Protein AF-A0A8S9FWB2-F1 (afdb_monomer_lite)

Organism: Brassica cretica (NCBI:txid69181)

pLDDT: mean 74.45, std 12.3, range [36.81, 91.06]

InterPro domains:
  IPR006527 F-box associated beta-propeller, type 1 [PF07734] (2-100)
  IPR017451 F-box associated beta-propeller domain [TIGR01640] (2-98)

Secondary structure (DSSP, 8-state):
-----EETTTTEESS--SSPPPTT-EEEEEEPGGG-EEEEEEETTEEEEEEEEEE-SS-EEEEEEEEEE---TTS--------EEEEEEETTTTEEEEEE-

Radius of gyration: 14.58 Å; chains: 1; bounding box: 44×21×32 Å

Sequence (101 aa):
DVLLCFDFTTERFWRPLPFHYDAVEHVVLSCVREEKLAVLYQIENTMEIWITTKIEYDDVSWSKFLEVEMTPLNGFDYDFDTETESFFIDEGKKFAVVWCN

Foldseek 3Di:
DDDQDQDPPVRDGPADDPDDDDPQKAWDWDAAPPRKIWIWIDDFQKIWIKIWPDDDPHDTDIDTLDIDRNPDPVPDPDRPPQRFHDKDDDPVVSDIDTDGD

Structure (mmCIF, N/CA/C/O backbone):
data_AF-A0A8S9FWB2-F1
#
_entry.id   AF-A0A8S9FWB2-F1
#
loop_
_atom_site.group_PDB
_atom_site.id
_atom_site.type_symbol
_atom_site.label_atom_id
_atom_site.label_alt_id
_atom_site.label_comp_id
_atom_site.label_asym_id
_atom_site.label_entity_id
_atom_site.label_seq_id
_atom_site.pdbx_PDB_ins_code
_atom_site.Cartn_x
_atom_site.Cartn_y
_atom_site.Cartn_z
_atom_site.occupancy
_atom_site.B_iso_or_equiv
_atom_site.auth_seq_id
_atom_site.auth_comp_id
_atom_site.auth_asym_id
_atom_site.auth_atom_id
_atom_site.pdbx_PDB_model_num
ATOM 1 N N . ASP A 1 1 ? -18.775 -10.039 9.162 1.00 36.81 1 ASP A N 1
ATOM 2 C CA . ASP A 1 1 ? -18.702 -10.586 7.791 1.00 36.81 1 ASP A CA 1
ATOM 3 C C . ASP A 1 1 ? -19.060 -9.530 6.762 1.00 36.81 1 ASP A C 1
ATOM 5 O O . ASP A 1 1 ? -20.231 -9.304 6.476 1.00 36.81 1 ASP A O 1
ATOM 9 N N . VAL A 1 2 ? -18.046 -8.856 6.224 1.00 41.84 2 VAL A N 1
ATOM 10 C CA . VAL A 1 2 ? -18.201 -7.969 5.069 1.00 41.84 2 VAL A CA 1
ATOM 11 C C . VAL A 1 2 ? -17.803 -8.765 3.829 1.00 41.84 2 VAL A C 1
ATOM 13 O O . VAL A 1 2 ? -16.625 -9.003 3.580 1.00 41.84 2 VAL A O 1
ATOM 16 N N . LEU A 1 3 ? -18.796 -9.227 3.072 1.00 49.62 3 LEU A N 1
ATOM 17 C CA . LEU A 1 3 ? -18.579 -9.893 1.789 1.00 49.62 3 LEU A CA 1
ATOM 18 C C . LEU A 1 3 ? -18.370 -8.825 0.709 1.00 49.62 3 LEU A C 1
ATOM 20 O O . LEU A 1 3 ? -19.295 -8.087 0.359 1.00 49.62 3 LEU A O 1
ATOM 24 N N . LEU A 1 4 ? -17.152 -8.746 0.172 1.00 56.47 4 LEU A N 1
ATOM 25 C CA . LEU A 1 4 ? -16.891 -8.031 -1.073 1.00 56.47 4 LEU A CA 1
ATOM 26 C C . LEU A 1 4 ? -17.640 -8.781 -2.187 1.00 56.47 4 LEU A C 1
ATOM 28 O O . LEU A 1 4 ? -17.329 -9.933 -2.482 1.00 56.47 4 LEU A O 1
ATOM 32 N N . CYS A 1 5 ? -18.689 -8.176 -2.747 1.00 59.16 5 CYS A N 1
ATOM 33 C CA . CYS A 1 5 ? -19.505 -8.822 -3.773 1.00 59.16 5 CYS A CA 1
ATOM 34 C C . CYS A 1 5 ? -18.735 -8.810 -5.102 1.00 59.16 5 CYS A C 1
ATOM 36 O O . CYS A 1 5 ? -18.618 -7.765 -5.745 1.00 59.16 5 CYS A O 1
ATOM 38 N N . PHE A 1 6 ? -18.174 -9.959 -5.472 1.00 60.44 6 PHE A N 1
ATOM 39 C CA . PHE A 1 6 ? -17.616 -10.204 -6.797 1.00 60.44 6 PHE A CA 1
ATOM 40 C C . PHE A 1 6 ? -18.728 -10.748 -7.696 1.00 60.44 6 PHE A C 1
ATOM 42 O O . PHE A 1 6 ? -19.319 -11.790 -7.403 1.00 60.44 6 PHE A O 1
ATOM 49 N N . ASP A 1 7 ? -19.045 -10.026 -8.765 1.00 61.50 7 ASP A N 1
ATOM 50 C CA . ASP A 1 7 ? -19.952 -10.508 -9.795 1.00 61.50 7 ASP A CA 1
ATOM 51 C C . ASP A 1 7 ? -19.178 -11.441 -10.731 1.00 61.50 7 ASP A C 1
ATOM 53 O O . ASP A 1 7 ? -18.511 -11.002 -11.664 1.00 61.50 7 ASP A O 1
ATOM 57 N N . PHE A 1 8 ? -19.294 -12.747 -10.487 1.00 59.56 8 PHE A N 1
ATOM 58 C CA . PHE A 1 8 ? -18.693 -13.795 -11.322 1.00 59.56 8 PHE A CA 1
ATOM 59 C C . PHE A 1 8 ? -19.208 -13.800 -12.769 1.00 59.56 8 PHE A C 1
ATOM 61 O O . PHE A 1 8 ? -18.597 -14.426 -13.627 1.00 59.56 8 PHE A O 1
ATOM 68 N N . THR A 1 9 ? -20.328 -13.132 -13.051 1.00 66.62 9 THR A N 1
ATOM 69 C CA . THR A 1 9 ? -20.913 -13.052 -14.396 1.00 66.62 9 THR A CA 1
ATOM 70 C C . THR A 1 9 ? -20.233 -11.988 -15.247 1.00 66.62 9 THR A C 1
ATOM 72 O O . THR A 1 9 ? -20.134 -12.144 -16.462 1.00 66.62 9 THR A O 1
ATOM 75 N N . THR A 1 10 ? -19.797 -10.896 -14.619 1.00 64.06 10 THR A N 1
ATOM 76 C CA . THR A 1 10 ? -19.099 -9.793 -15.293 1.00 64.06 10 THR A CA 1
ATOM 77 C C . THR A 1 10 ? -17.615 -9.729 -14.948 1.00 64.06 10 THR A C 1
ATOM 79 O O . THR A 1 10 ? -16.927 -8.853 -15.466 1.00 64.06 10 THR A O 1
ATOM 82 N N . GLU A 1 11 ? -17.141 -10.643 -14.095 1.00 60.38 11 GLU A N 1
ATOM 83 C CA . GLU A 1 11 ? -15.792 -10.680 -13.516 1.00 60.38 11 GLU A CA 1
ATOM 84 C C . GLU A 1 11 ? -15.395 -9.337 -12.885 1.00 60.38 11 GLU A C 1
ATOM 86 O O . GLU A 1 11 ? -14.243 -8.911 -12.921 1.00 60.38 11 GLU A O 1
ATOM 91 N N . ARG A 1 12 ? -16.377 -8.633 -12.309 1.00 55.47 12 ARG A N 1
ATOM 92 C CA . ARG A 1 12 ? -16.197 -7.299 -11.731 1.00 55.47 12 ARG A CA 1
ATOM 93 C C . ARG A 1 12 ? -16.545 -7.302 -10.261 1.00 55.47 12 ARG A C 1
ATOM 95 O O . ARG A 1 12 ? -17.522 -7.905 -9.820 1.00 55.47 12 ARG A O 1
ATOM 102 N N . PHE A 1 13 ? -15.790 -6.534 -9.491 1.00 61.75 13 PHE A N 1
ATOM 103 C CA . PHE A 1 13 ? -16.238 -6.153 -8.163 1.00 61.75 13 PHE A CA 1
ATOM 104 C C . PHE A 1 13 ? -17.433 -5.206 -8.300 1.00 61.75 13 PHE A C 1
ATOM 106 O O . PHE A 1 13 ? -17.368 -4.202 -9.006 1.00 61.75 13 PHE A O 1
ATOM 113 N N . TRP A 1 14 ? -18.531 -5.515 -7.606 1.00 57.22 14 TRP A N 1
ATOM 114 C CA . TRP A 1 14 ? -19.729 -4.665 -7.574 1.00 57.22 14 TRP A CA 1
ATOM 115 C C . TRP A 1 14 ? -19.449 -3.286 -6.953 1.00 57.22 14 TRP A C 1
ATOM 117 O O . TRP A 1 14 ? -20.218 -2.342 -7.113 1.00 57.22 14 TRP A O 1
ATOM 127 N N . ARG A 1 15 ? -18.337 -3.165 -6.221 1.00 68.06 15 ARG A N 1
ATOM 128 C CA . ARG A 1 15 ? -17.911 -1.947 -5.535 1.00 68.06 15 ARG A CA 1
ATOM 129 C C . ARG A 1 15 ? -16.686 -1.364 -6.236 1.00 68.06 15 ARG A C 1
ATOM 131 O O . ARG A 1 15 ? -15.806 -2.137 -6.614 1.00 68.06 15 ARG A O 1
ATOM 138 N N . PRO A 1 16 ? -16.609 -0.032 -6.389 1.00 67.44 16 PRO A N 1
ATOM 139 C CA . PRO A 1 16 ? -15.524 0.598 -7.121 1.00 67.44 16 PRO A CA 1
ATOM 140 C C . PRO A 1 16 ? -14.186 0.328 -6.424 1.00 67.44 16 PRO A C 1
ATOM 142 O O . PRO A 1 16 ? -14.002 0.626 -5.239 1.00 67.44 16 PRO A O 1
ATOM 145 N N . LEU A 1 17 ? -13.258 -0.260 -7.177 1.00 72.19 17 LEU A N 1
ATOM 146 C CA . LEU A 1 17 ? -11.838 -0.239 -6.851 1.00 72.19 17 LEU A CA 1
ATOM 147 C C . LEU A 1 17 ? -11.342 1.220 -6.870 1.00 72.19 17 LEU A C 1
ATOM 149 O O . LEU A 1 17 ? -11.971 2.070 -7.508 1.00 72.19 17 LEU A O 1
ATOM 153 N N . PRO A 1 18 ? -10.231 1.539 -6.186 1.00 73.25 18 PRO A N 1
ATOM 154 C CA . PRO A 1 18 ? -9.703 2.903 -6.170 1.00 73.25 18 PRO A CA 1
ATOM 155 C C . PRO A 1 18 ? -9.177 3.391 -7.530 1.00 73.25 18 PRO A C 1
ATOM 157 O O . PRO A 1 18 ? -8.850 4.568 -7.661 1.00 73.25 18 PRO A O 1
ATOM 160 N N . PHE A 1 19 ? -9.107 2.516 -8.533 1.00 69.69 19 PHE A N 1
ATOM 161 C CA . PHE A 1 19 ? -8.527 2.767 -9.849 1.00 69.69 19 PHE A CA 1
ATOM 162 C C . PHE A 1 19 ? -9.410 2.195 -10.969 1.00 69.69 19 PHE A C 1
ATOM 164 O O . PHE A 1 19 ? -10.267 1.335 -10.740 1.00 69.69 19 PHE A O 1
ATOM 171 N N . HIS A 1 20 ? -9.218 2.716 -12.184 1.00 66.25 20 HIS A N 1
ATOM 172 C CA . HIS A 1 20 ? -9.781 2.135 -13.401 1.00 66.25 20 HIS A CA 1
ATOM 173 C C . HIS A 1 20 ? -8.887 0.971 -13.829 1.00 66.25 20 HIS A C 1
ATOM 175 O O . HIS A 1 20 ? -7.677 1.110 -13.742 1.00 66.25 20 HIS A O 1
ATOM 181 N N . TYR A 1 21 ? -9.478 -0.155 -14.228 1.00 60.06 21 TYR A N 1
ATOM 182 C CA . TYR A 1 21 ? -8.712 -1.336 -14.618 1.00 60.06 21 TYR A CA 1
ATOM 183 C C . TYR A 1 21 ? -8.356 -1.278 -16.110 1.00 60.06 21 TYR A C 1
ATOM 185 O O . TYR A 1 21 ? -9.270 -1.245 -16.939 1.00 60.06 21 TYR A O 1
ATOM 193 N N . ASP A 1 22 ? -7.067 -1.302 -16.437 1.00 59.28 22 ASP A N 1
ATOM 194 C CA . ASP A 1 22 ? -6.519 -1.573 -17.769 1.00 59.28 22 ASP A CA 1
ATOM 195 C C . ASP A 1 22 ? -5.959 -3.007 -17.864 1.00 59.28 22 ASP A C 1
ATOM 197 O O . ASP A 1 22 ? -5.517 -3.621 -16.897 1.00 59.28 22 ASP A O 1
ATOM 201 N N . ALA A 1 23 ? -5.978 -3.579 -19.071 1.00 54.69 23 ALA A N 1
ATOM 202 C CA . ALA A 1 23 ? -5.700 -5.003 -19.312 1.00 54.69 23 ALA A CA 1
ATOM 203 C C . ALA A 1 23 ? -4.237 -5.454 -19.074 1.00 54.69 23 ALA A C 1
ATOM 205 O O . ALA A 1 23 ? -3.921 -6.613 -19.330 1.00 54.69 23 ALA A O 1
ATOM 206 N N . VAL A 1 24 ? -3.352 -4.556 -18.631 1.00 56.50 24 VAL A N 1
ATOM 207 C CA . VAL A 1 24 ? -1.901 -4.783 -18.453 1.00 56.50 24 VAL A CA 1
ATOM 208 C C . VAL A 1 24 ? -1.486 -4.581 -16.986 1.00 56.50 24 VAL A C 1
ATOM 210 O O . VAL A 1 24 ? -0.344 -4.260 -16.680 1.00 56.50 24 VAL A O 1
ATOM 213 N N . GLU A 1 25 ? -2.435 -4.713 -16.063 1.00 66.69 25 GLU A N 1
ATOM 214 C CA . GLU A 1 25 ? -2.244 -4.372 -14.655 1.00 66.69 25 GLU A CA 1
ATOM 215 C C . GLU A 1 25 ? -2.237 -5.608 -13.760 1.00 66.69 25 GLU A C 1
ATOM 217 O O . GLU A 1 25 ? -3.086 -6.499 -13.885 1.00 66.69 25 GLU A O 1
ATOM 222 N N . HIS A 1 26 ? -1.330 -5.607 -12.781 1.00 70.88 26 HIS A N 1
ATOM 223 C CA . HIS A 1 26 ? -1.323 -6.599 -11.712 1.00 70.88 26 HIS A CA 1
ATOM 224 C C . HIS A 1 26 ? -2.047 -6.042 -10.489 1.00 70.88 26 HIS A C 1
ATOM 226 O O . HIS A 1 26 ? -1.682 -5.000 -9.935 1.00 70.88 26 HIS A O 1
ATOM 232 N N . VAL A 1 27 ? -3.084 -6.762 -10.058 1.00 71.81 27 VAL A N 1
ATOM 233 C CA . VAL A 1 27 ? -3.901 -6.402 -8.899 1.00 71.81 27 VAL A CA 1
ATOM 234 C C . VAL A 1 27 ? -3.889 -7.547 -7.902 1.00 71.81 27 VAL A C 1
ATOM 236 O O . VAL A 1 27 ? -4.370 -8.640 -8.195 1.00 71.81 27 VAL A O 1
ATOM 239 N N . VAL A 1 28 ? -3.405 -7.277 -6.691 1.00 77.94 28 VAL A N 1
ATOM 240 C CA . VAL A 1 28 ? -3.478 -8.222 -5.573 1.00 77.94 28 VAL A CA 1
ATOM 241 C C . VAL A 1 28 ? -4.383 -7.646 -4.498 1.00 77.94 28 VAL A C 1
ATOM 243 O O . VAL A 1 28 ? -4.218 -6.503 -4.078 1.00 77.94 28 VAL A O 1
ATOM 246 N N . LEU A 1 29 ? -5.328 -8.449 -4.013 1.00 79.44 29 LEU A N 1
ATOM 247 C CA . LEU A 1 29 ? -6.215 -8.093 -2.908 1.00 79.44 29 LEU A CA 1
ATOM 248 C C . LEU A 1 29 ? -5.792 -8.849 -1.643 1.00 79.44 29 LEU A C 1
ATOM 250 O O . LEU A 1 29 ? -5.600 -10.063 -1.673 1.00 79.44 29 LEU A O 1
ATOM 254 N N . SER A 1 30 ? -5.689 -8.140 -0.521 1.00 78.88 30 SER A N 1
ATOM 255 C CA . SER A 1 30 ? -5.355 -8.714 0.785 1.00 78.88 30 SER A CA 1
ATOM 256 C C . SER A 1 30 ? -6.268 -8.159 1.878 1.00 78.88 30 SER A C 1
ATOM 258 O O . SER A 1 30 ? -6.708 -7.009 1.823 1.00 78.88 30 SER A O 1
ATOM 260 N N . CYS A 1 31 ? -6.558 -8.971 2.894 1.00 74.38 31 CYS A N 1
ATOM 261 C CA . CYS A 1 31 ? -7.297 -8.530 4.076 1.00 74.38 31 CYS A CA 1
ATOM 262 C C . CYS A 1 31 ? -6.322 -8.002 5.131 1.00 74.38 31 CYS A C 1
ATOM 264 O O . CYS A 1 31 ? -5.366 -8.682 5.510 1.00 74.38 31 CYS A O 1
ATOM 266 N N . VAL A 1 32 ? -6.594 -6.809 5.650 1.00 68.56 32 VAL A N 1
ATOM 267 C CA . VAL A 1 32 ? -5.832 -6.199 6.743 1.00 68.56 32 VAL A CA 1
ATOM 268 C C . VAL A 1 32 ? -6.570 -6.452 8.062 1.00 68.56 32 VAL A C 1
ATOM 270 O O . VAL A 1 32 ? -7.731 -6.870 8.098 1.00 68.56 32 VAL A O 1
ATOM 273 N N . ARG A 1 33 ? -5.882 -6.246 9.188 1.00 68.81 33 ARG A N 1
ATOM 274 C CA . ARG A 1 33 ? -6.514 -6.249 10.516 1.00 68.81 33 ARG A CA 1
ATOM 275 C C . ARG A 1 33 ? -7.683 -5.243 10.542 1.00 68.81 33 ARG A C 1
ATOM 277 O O . ARG A 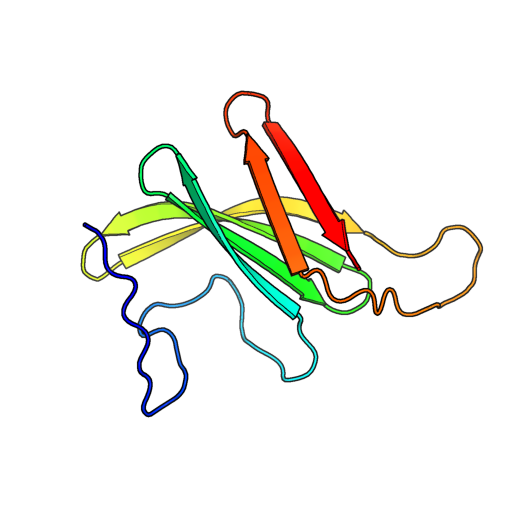1 33 ? -7.688 -4.286 9.779 1.00 68.81 33 ARG A O 1
ATOM 284 N N . GLU A 1 34 ? -8.656 -5.463 11.430 1.00 68.88 34 GLU A N 1
ATOM 285 C CA . GLU A 1 34 ? -9.849 -4.599 11.595 1.00 68.88 34 GLU A CA 1
ATOM 286 C C . GLU A 1 34 ? -10.859 -4.637 10.429 1.00 68.88 34 GLU A C 1
ATOM 288 O O . GLU A 1 34 ? -11.564 -3.662 10.198 1.00 68.88 34 GLU A O 1
ATOM 293 N N . GLU A 1 35 ? -10.949 -5.758 9.702 1.00 73.44 35 GLU A N 1
ATOM 294 C CA . GLU A 1 35 ? -11.892 -5.945 8.577 1.00 73.44 35 GLU A CA 1
ATOM 295 C C . GLU A 1 35 ? -11.687 -4.964 7.403 1.00 73.44 35 GLU A C 1
ATOM 297 O O . GLU A 1 35 ? -12.543 -4.853 6.527 1.00 73.44 35 GLU A O 1
ATOM 302 N N . LYS A 1 36 ? -10.539 -4.278 7.348 1.00 82.44 36 LYS A N 1
ATOM 303 C CA . LYS A 1 36 ? -10.146 -3.445 6.208 1.00 82.44 36 LYS A CA 1
ATOM 304 C C . LYS A 1 36 ? -9.610 -4.299 5.065 1.00 82.44 36 LYS A C 1
ATOM 306 O O . LYS A 1 36 ? -9.027 -5.365 5.268 1.00 82.44 36 LYS A O 1
ATOM 311 N N . LEU A 1 37 ? -9.746 -3.781 3.855 1.00 85.62 37 LEU A N 1
ATOM 312 C CA . LEU A 1 37 ? -9.176 -4.367 2.651 1.00 85.62 37 LEU A CA 1
ATOM 313 C C . LEU A 1 37 ? -7.998 -3.527 2.192 1.00 85.62 37 LEU A C 1
ATOM 315 O O . LEU A 1 37 ? -8.018 -2.300 2.304 1.00 85.62 37 LEU A O 1
ATOM 319 N N . ALA A 1 38 ? -6.996 -4.197 1.645 1.00 87.88 38 ALA A N 1
ATOM 320 C CA . ALA A 1 38 ? -5.913 -3.558 0.937 1.00 87.88 38 ALA A CA 1
ATOM 321 C C . ALA A 1 38 ? -5.807 -4.105 -0.476 1.00 87.88 38 ALA A C 1
ATOM 323 O O . ALA A 1 38 ? -5.997 -5.297 -0.713 1.00 87.88 38 ALA A O 1
ATOM 324 N N . VAL A 1 39 ? -5.468 -3.220 -1.399 1.00 87.50 39 VAL A N 1
ATOM 325 C CA . VAL A 1 39 ? -5.222 -3.544 -2.795 1.00 87.50 39 VAL A CA 1
ATOM 326 C C . VAL A 1 39 ? -3.834 -3.055 -3.148 1.00 87.50 39 VAL A C 1
ATOM 328 O O . VAL A 1 39 ? -3.518 -1.887 -2.935 1.00 87.50 39 VAL A O 1
ATOM 331 N N . LEU A 1 40 ? -3.022 -3.952 -3.681 1.00 87.56 40 LEU A N 1
ATOM 332 C CA . LEU A 1 40 ? -1.799 -3.610 -4.377 1.00 87.56 40 LEU A CA 1
ATOM 333 C C . LEU A 1 40 ? -2.128 -3.503 -5.858 1.00 87.56 40 LEU A C 1
ATOM 335 O O . LEU A 1 40 ? -2.756 -4.398 -6.423 1.00 87.56 40 LEU A O 1
ATOM 339 N N . TYR A 1 41 ? -1.721 -2.392 -6.445 1.00 85.00 41 TYR A N 1
ATOM 340 C CA . TYR A 1 41 ? -1.937 -2.051 -7.835 1.00 85.00 41 TYR A CA 1
ATOM 341 C C . TYR A 1 41 ? -0.590 -1.711 -8.456 1.00 85.00 41 TYR A C 1
ATOM 343 O O . TYR A 1 41 ? 0.112 -0.833 -7.954 1.00 85.00 41 TYR A O 1
ATOM 351 N N . GLN A 1 42 ? -0.212 -2.426 -9.508 1.00 80.50 42 GLN A N 1
ATOM 352 C CA . GLN A 1 42 ? 1.038 -2.200 -10.217 1.00 80.50 42 GLN A CA 1
ATOM 353 C C . GLN A 1 42 ? 0.746 -1.907 -11.686 1.00 80.50 42 GLN A C 1
ATOM 355 O O . GLN A 1 42 ? 0.087 -2.698 -12.364 1.00 80.50 42 GLN A O 1
ATOM 360 N N . ILE A 1 43 ? 1.269 -0.774 -12.154 1.00 78.06 43 ILE A N 1
ATOM 361 C CA . ILE A 1 43 ? 1.203 -0.329 -13.544 1.00 78.06 43 ILE A CA 1
ATOM 362 C C . ILE A 1 43 ? 2.583 0.175 -13.970 1.00 78.06 43 ILE A C 1
ATOM 364 O O . ILE A 1 43 ? 3.154 1.059 -13.327 1.00 78.06 43 ILE A O 1
ATOM 368 N N . GLU A 1 44 ? 3.128 -0.406 -15.041 1.00 77.75 44 GLU A N 1
ATOM 369 C CA . GLU A 1 44 ? 4.489 -0.132 -15.524 1.00 77.75 44 GLU A CA 1
ATOM 370 C C . GLU A 1 44 ? 5.514 -0.170 -14.365 1.00 77.75 44 GLU A C 1
ATOM 372 O O . GLU A 1 44 ? 5.642 -1.167 -13.650 1.00 77.75 44 GLU A O 1
ATOM 377 N N . ASN A 1 45 ? 6.198 0.951 -14.130 1.00 78.94 45 ASN A N 1
ATOM 378 C CA . ASN A 1 45 ? 7.206 1.126 -13.093 1.00 78.94 45 ASN A CA 1
ATOM 379 C C . ASN A 1 45 ? 6.643 1.766 -11.815 1.00 78.94 45 ASN A C 1
ATOM 381 O O . ASN A 1 45 ? 7.407 2.290 -11.010 1.00 78.94 45 ASN A O 1
ATOM 385 N N . THR A 1 46 ? 5.325 1.772 -11.609 1.00 84.12 46 THR A N 1
ATOM 386 C CA . THR A 1 46 ? 4.698 2.338 -10.409 1.00 84.12 46 THR A CA 1
ATOM 387 C C . THR A 1 46 ? 3.942 1.263 -9.649 1.00 84.12 46 THR A C 1
ATOM 389 O O . THR A 1 46 ? 3.103 0.553 -10.200 1.00 84.12 46 THR A O 1
ATOM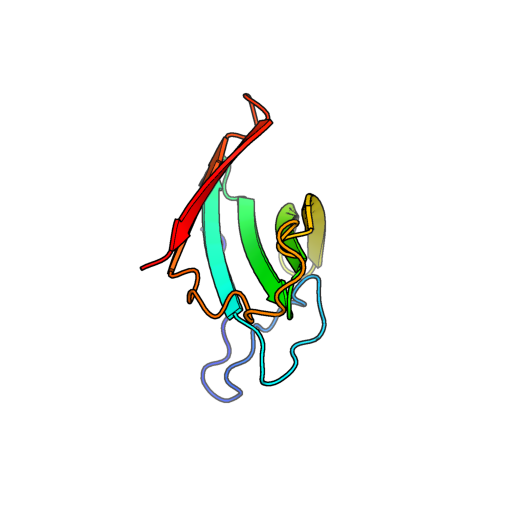 392 N N . MET A 1 47 ? 4.217 1.173 -8.351 1.00 87.00 47 MET A N 1
ATOM 393 C CA . MET A 1 47 ? 3.479 0.321 -7.431 1.00 87.00 47 MET A CA 1
ATOM 394 C C . MET A 1 47 ? 2.749 1.173 -6.399 1.00 87.00 47 MET A C 1
ATOM 396 O O . MET A 1 47 ? 3.350 1.960 -5.667 1.00 87.00 47 MET A O 1
ATOM 400 N N . GLU A 1 48 ? 1.447 0.954 -6.285 1.00 90.00 48 GLU A N 1
ATOM 401 C CA . GLU A 1 48 ? 0.580 1.597 -5.315 1.00 90.00 48 GLU A CA 1
ATOM 402 C C . GLU A 1 48 ? -0.029 0.571 -4.365 1.00 90.00 48 GLU A C 1
ATOM 404 O O . GLU A 1 48 ? -0.387 -0.544 -4.742 1.00 90.00 48 GLU A O 1
ATOM 409 N N . ILE A 1 49 ? -0.198 0.972 -3.111 1.00 89.12 49 ILE A N 1
ATOM 410 C CA . ILE A 1 49 ? -0.971 0.221 -2.131 1.00 89.12 49 ILE A CA 1
ATOM 411 C C . ILE A 1 49 ? -2.088 1.123 -1.631 1.00 89.12 49 ILE A C 1
ATOM 413 O O . ILE A 1 49 ? -1.842 2.202 -1.086 1.00 89.12 49 ILE A O 1
ATOM 417 N N . TRP A 1 50 ? -3.317 0.651 -1.767 1.00 90.38 50 TRP A N 1
ATOM 418 C CA . TRP A 1 50 ? -4.529 1.302 -1.298 1.00 90.38 50 TRP A CA 1
ATOM 419 C C . TRP A 1 50 ? -5.119 0.520 -0.137 1.00 90.38 50 TRP A C 1
ATOM 421 O O . TRP A 1 50 ? -5.126 -0.705 -0.151 1.00 90.38 50 TRP A O 1
ATOM 431 N N . ILE A 1 51 ? -5.645 1.224 0.859 1.00 89.19 51 ILE A N 1
ATOM 432 C CA . ILE A 1 51 ? -6.352 0.627 1.992 1.00 89.19 51 ILE A CA 1
ATOM 433 C C . ILE A 1 51 ? -7.723 1.272 2.151 1.00 89.19 51 ILE A C 1
ATOM 435 O O . ILE A 1 51 ? -7.886 2.474 1.929 1.00 89.19 51 ILE A O 1
ATOM 439 N N . THR A 1 52 ? -8.721 0.489 2.540 1.00 88.38 52 THR A N 1
ATOM 440 C CA . THR A 1 52 ? -10.047 1.019 2.850 1.00 88.38 52 THR A CA 1
ATOM 441 C C . THR A 1 52 ? -10.015 1.829 4.139 1.00 88.38 52 THR A C 1
ATOM 443 O O . THR A 1 52 ? -9.585 1.333 5.179 1.00 88.38 52 THR A O 1
ATOM 446 N N . THR A 1 53 ? -10.543 3.047 4.099 1.00 85.38 53 THR A N 1
ATOM 447 C CA . THR A 1 53 ? -10.777 3.876 5.293 1.00 85.38 53 THR A CA 1
ATOM 448 C C . THR A 1 53 ? -12.169 3.669 5.868 1.00 85.38 53 THR A C 1
ATOM 450 O O . THR A 1 53 ? -12.382 3.862 7.063 1.00 85.38 53 THR A O 1
ATOM 453 N N . LYS A 1 54 ? -13.117 3.275 5.016 1.00 81.88 54 LYS A N 1
ATOM 454 C CA . LYS A 1 54 ? -14.523 3.094 5.359 1.00 81.88 54 LYS A CA 1
ATOM 455 C C . LYS A 1 54 ? -15.110 1.982 4.503 1.00 81.88 54 LYS A C 1
ATOM 457 O O . LYS A 1 54 ? -14.914 1.980 3.288 1.00 81.88 54 LYS A O 1
ATOM 462 N N . ILE A 1 55 ? -15.852 1.078 5.136 1.00 77.81 55 ILE A N 1
ATOM 463 C CA . ILE A 1 55 ? -16.631 0.052 4.448 1.00 77.81 55 ILE A CA 1
ATOM 464 C C . ILE A 1 55 ? -18.056 0.061 5.009 1.00 77.81 55 ILE A C 1
ATOM 466 O O . ILE A 1 55 ? -18.282 -0.260 6.171 1.00 77.81 55 ILE A O 1
ATOM 470 N N . GLU A 1 56 ? -19.014 0.447 4.176 1.00 77.50 56 GLU A N 1
ATOM 471 C CA . GLU A 1 56 ? -20.455 0.421 4.436 1.00 77.50 56 GLU A CA 1
ATOM 472 C C . GLU A 1 56 ? -21.170 -0.429 3.380 1.00 77.50 56 GLU A C 1
ATOM 474 O O . GLU A 1 56 ? -20.578 -0.836 2.384 1.00 77.50 56 GLU A O 1
ATOM 479 N N . TYR A 1 57 ? -22.461 -0.713 3.571 1.00 69.94 57 TYR A N 1
ATOM 480 C CA . TYR A 1 57 ? -23.217 -1.596 2.677 1.00 69.94 57 TYR A CA 1
ATOM 481 C C . TYR A 1 57 ? -23.254 -1.123 1.211 1.00 69.94 57 TYR A C 1
ATOM 483 O O . TYR A 1 57 ? -23.198 -1.974 0.334 1.00 69.94 57 TYR A O 1
ATOM 491 N N . ASP A 1 58 ? -23.222 0.179 0.928 1.00 71.12 58 ASP A N 1
ATOM 492 C CA . ASP A 1 58 ? -23.225 0.708 -0.452 1.00 71.12 58 ASP A CA 1
ATOM 493 C C . ASP A 1 58 ? -22.017 1.602 -0.773 1.00 71.12 58 ASP A C 1
ATOM 495 O O . ASP A 1 58 ? -21.877 2.079 -1.896 1.00 71.12 58 ASP A O 1
ATOM 499 N N . ASP A 1 59 ? -21.128 1.827 0.195 1.00 74.31 59 ASP A N 1
ATOM 500 C CA . ASP A 1 59 ? -20.048 2.807 0.082 1.00 74.31 59 ASP A CA 1
ATOM 501 C C . ASP A 1 59 ? -18.732 2.219 0.597 1.00 74.31 59 ASP A C 1
ATOM 503 O O . ASP A 1 59 ? -18.665 1.670 1.697 1.00 74.31 59 ASP A O 1
ATOM 507 N N . VAL A 1 60 ? -17.681 2.313 -0.215 1.00 79.81 60 VAL A N 1
ATOM 508 C CA . VAL A 1 60 ? -16.319 1.939 0.170 1.00 79.81 60 VAL A CA 1
ATOM 509 C C . VAL A 1 60 ? -15.415 3.103 -0.167 1.00 79.81 60 VAL A C 1
ATOM 511 O O . VAL A 1 60 ? -15.303 3.502 -1.323 1.00 79.81 60 VAL A O 1
ATOM 514 N N . SER A 1 61 ? -14.755 3.638 0.853 1.00 84.81 61 SER A N 1
ATOM 515 C CA . SER A 1 61 ? -13.765 4.692 0.681 1.00 84.81 61 SER A CA 1
ATOM 516 C C . SER A 1 61 ? -12.367 4.103 0.779 1.00 84.81 61 SER A C 1
ATOM 518 O O . SER A 1 61 ? -12.063 3.339 1.698 1.00 84.81 61 SER A O 1
ATOM 520 N N . TRP A 1 62 ? -11.510 4.500 -0.153 1.00 88.44 62 TRP A N 1
ATOM 521 C CA . TRP A 1 62 ? -10.116 4.086 -0.228 1.00 88.44 62 TRP A CA 1
ATOM 522 C C . TRP A 1 62 ? -9.194 5.263 0.085 1.00 88.44 62 TRP A C 1
ATOM 524 O O . TRP A 1 62 ? -9.514 6.419 -0.192 1.00 88.44 62 TRP A O 1
ATOM 534 N N . SER A 1 63 ? -8.025 4.966 0.638 1.00 88.94 63 SER A N 1
ATOM 535 C CA . SER A 1 63 ? -6.916 5.907 0.768 1.00 88.94 63 SER A CA 1
ATOM 536 C C . SER A 1 63 ? -5.631 5.264 0.285 1.00 88.94 63 SER A C 1
ATOM 538 O O . SER A 1 63 ? -5.392 4.084 0.549 1.00 88.94 63 SER A O 1
ATOM 540 N N . LYS A 1 64 ? -4.792 6.054 -0.380 1.00 89.75 64 LYS A N 1
ATOM 541 C CA . LYS A 1 64 ? -3.456 5.627 -0.779 1.00 89.75 64 LYS A CA 1
ATOM 542 C C . LYS A 1 64 ? -2.577 5.504 0.468 1.00 89.75 64 LYS A C 1
ATOM 544 O O . LYS A 1 64 ? -2.427 6.466 1.221 1.00 89.75 64 LYS A O 1
ATOM 549 N N . PHE A 1 65 ? -2.048 4.309 0.701 1.00 89.62 65 PHE A N 1
ATOM 550 C CA . PHE A 1 65 ? -1.161 3.990 1.818 1.00 89.62 65 PHE A CA 1
ATOM 551 C C . PHE A 1 65 ? 0.309 4.162 1.428 1.00 89.62 65 PHE A C 1
ATOM 553 O O . PHE A 1 65 ? 1.091 4.710 2.203 1.00 89.62 65 PHE A O 1
ATOM 560 N N . LEU A 1 66 ? 0.672 3.702 0.230 1.00 90.50 66 LEU A N 1
ATOM 561 C CA . LEU A 1 66 ? 2.037 3.741 -0.285 1.00 90.50 66 LEU A CA 1
ATOM 562 C C . LEU A 1 66 ? 2.023 3.936 -1.803 1.00 90.50 66 LEU A C 1
ATOM 564 O O . LEU A 1 66 ? 1.139 3.424 -2.484 1.00 90.50 66 LEU A O 1
ATOM 568 N N . GLU A 1 67 ? 3.027 4.645 -2.304 1.00 91.06 67 GLU A N 1
ATOM 569 C CA . GLU A 1 67 ? 3.357 4.777 -3.721 1.00 91.06 67 GLU A CA 1
ATOM 570 C C . GLU A 1 67 ? 4.868 4.610 -3.855 1.00 91.06 67 GLU A C 1
ATOM 572 O O . GLU A 1 67 ? 5.625 5.194 -3.071 1.00 91.06 67 GLU A O 1
ATOM 577 N N . VAL A 1 68 ? 5.300 3.779 -4.795 1.00 86.75 68 VAL A N 1
ATOM 578 C CA . VAL A 1 68 ? 6.706 3.467 -5.032 1.00 86.75 68 VAL A CA 1
ATOM 579 C C . VAL A 1 68 ? 6.987 3.572 -6.522 1.00 86.75 68 VAL A C 1
ATOM 581 O O . VAL A 1 68 ? 6.371 2.873 -7.325 1.00 86.75 68 VAL A O 1
ATOM 584 N N . GLU A 1 69 ? 7.955 4.414 -6.873 1.00 87.38 69 GLU A N 1
ATOM 585 C CA . GLU A 1 69 ? 8.567 4.418 -8.198 1.00 87.38 69 GLU A CA 1
ATOM 586 C C . GLU A 1 69 ? 9.603 3.285 -8.262 1.00 87.38 69 GLU A C 1
ATOM 588 O O . GLU A 1 69 ? 10.596 3.283 -7.532 1.00 87.38 69 GLU A O 1
ATOM 593 N N . MET A 1 70 ? 9.339 2.297 -9.111 1.00 79.56 70 MET A N 1
ATOM 594 C CA . MET A 1 70 ? 10.156 1.102 -9.336 1.00 79.56 70 MET A CA 1
ATOM 595 C C . MET A 1 70 ? 11.089 1.234 -10.548 1.00 79.56 70 MET A C 1
ATOM 597 O O . MET A 1 70 ? 11.752 0.264 -10.912 1.00 79.56 70 MET A O 1
ATOM 601 N N . THR A 1 71 ? 11.198 2.430 -11.142 1.00 80.12 71 THR A N 1
ATOM 602 C CA . THR A 1 71 ? 12.111 2.710 -12.257 1.00 80.12 71 THR A CA 1
ATOM 603 C C . THR A 1 71 ? 13.555 2.347 -11.874 1.00 80.12 71 THR A C 1
ATOM 605 O O . THR A 1 71 ? 14.110 2.917 -10.923 1.00 80.12 71 THR A O 1
ATOM 608 N N . PRO A 1 72 ? 14.219 1.428 -12.599 1.00 73.94 72 PRO A N 1
ATOM 609 C CA . PRO A 1 72 ? 15.588 1.044 -12.288 1.00 73.94 72 PRO A CA 1
ATOM 610 C C . PRO A 1 72 ? 16.568 2.219 -12.435 1.00 73.94 72 PRO A C 1
ATOM 612 O O . PRO A 1 72 ? 16.751 2.791 -13.508 1.00 73.94 72 PRO A O 1
ATOM 615 N N . LEU A 1 73 ? 17.312 2.535 -11.370 1.00 76.38 73 LEU A N 1
ATOM 616 C CA . LEU A 1 73 ? 18.326 3.607 -11.387 1.00 76.38 73 LEU A CA 1
ATOM 617 C C . LEU A 1 73 ? 19.568 3.282 -12.238 1.00 76.38 73 LEU A C 1
ATOM 619 O O . LEU A 1 73 ? 20.471 4.106 -12.375 1.00 76.38 73 LEU A O 1
ATOM 623 N N . ASN A 1 74 ? 19.648 2.068 -12.782 1.00 76.06 74 ASN A N 1
ATOM 624 C CA . ASN A 1 74 ? 20.761 1.608 -13.608 1.00 76.06 74 ASN A CA 1
ATOM 625 C C . ASN A 1 74 ? 20.643 2.057 -15.080 1.00 76.06 74 ASN A C 1
ATOM 627 O O . ASN A 1 74 ? 21.553 1.775 -15.859 1.00 76.06 74 ASN A O 1
ATOM 631 N N . GLY A 1 75 ? 19.569 2.770 -15.446 1.00 66.12 75 GLY A N 1
ATOM 632 C CA . GLY A 1 75 ? 19.354 3.308 -16.791 1.00 66.12 75 GLY A CA 1
ATOM 633 C C . GLY A 1 75 ? 18.881 2.276 -17.814 1.00 66.12 75 GLY A C 1
ATOM 634 O O . GLY A 1 75 ? 18.889 2.568 -19.009 1.00 66.12 75 GLY A O 1
ATOM 635 N N . PHE A 1 76 ? 18.496 1.081 -17.366 1.00 65.06 76 PHE A N 1
ATOM 636 C CA . PHE A 1 76 ? 17.857 0.079 -18.203 1.00 65.06 76 PHE A CA 1
ATOM 637 C C . PHE A 1 76 ? 16.359 0.038 -17.890 1.00 65.06 76 PHE A C 1
ATOM 639 O O . PHE A 1 76 ? 15.988 -0.235 -16.750 1.00 65.06 76 PHE A O 1
ATOM 646 N N . ASP A 1 77 ? 15.523 0.257 -18.908 1.00 60.66 77 ASP A N 1
ATOM 647 C CA . ASP A 1 77 ? 14.106 -0.119 -18.876 1.00 60.66 77 ASP A CA 1
ATOM 648 C C . ASP A 1 77 ? 14.034 -1.642 -18.970 1.00 60.66 77 ASP A C 1
ATOM 650 O O . ASP A 1 77 ? 13.960 -2.230 -20.050 1.00 60.66 77 ASP A O 1
ATOM 654 N N . TYR A 1 78 ? 14.158 -2.299 -17.825 1.00 60.56 78 TYR A N 1
ATOM 655 C CA . TYR A 1 78 ? 13.515 -3.588 -17.669 1.00 60.56 78 TYR A CA 1
ATOM 656 C C . TYR A 1 78 ? 12.143 -3.276 -17.100 1.00 60.56 78 TYR A C 1
ATOM 658 O O . TYR A 1 78 ? 12.072 -2.704 -16.011 1.00 60.56 78 TYR A O 1
ATOM 666 N N . ASP A 1 79 ? 11.087 -3.638 -17.832 1.00 57.41 79 ASP A N 1
ATOM 667 C CA . ASP A 1 79 ? 9.767 -3.755 -17.226 1.00 57.41 79 ASP A CA 1
ATOM 668 C C . ASP A 1 79 ? 9.945 -4.628 -15.987 1.00 57.41 79 ASP A C 1
ATOM 670 O O . ASP A 1 79 ? 10.503 -5.731 -16.061 1.00 57.41 79 ASP A O 1
ATOM 674 N N . PHE A 1 80 ? 9.553 -4.102 -14.829 1.00 59.47 80 PHE A N 1
ATOM 675 C CA . PHE A 1 80 ? 9.521 -4.862 -13.588 1.00 59.47 80 PHE A CA 1
ATOM 676 C C . PHE A 1 80 ? 8.332 -5.833 -13.672 1.00 59.47 80 PHE A C 1
ATOM 678 O O . PHE A 1 80 ? 7.370 -5.740 -12.918 1.00 59.47 80 PHE A O 1
ATOM 685 N N . ASP A 1 81 ? 8.402 -6.763 -14.627 1.00 58.53 81 ASP A N 1
ATOM 686 C CA . ASP A 1 81 ? 7.420 -7.806 -14.947 1.00 58.53 81 ASP A CA 1
ATOM 687 C C . ASP A 1 81 ? 7.483 -8.941 -13.917 1.00 58.53 81 ASP A C 1
ATOM 689 O O . ASP A 1 81 ? 7.353 -10.127 -14.212 1.00 58.53 81 ASP A O 1
ATOM 693 N N . THR A 1 82 ? 7.799 -8.588 -12.673 1.00 60.00 82 THR A N 1
ATOM 694 C CA . THR A 1 82 ? 7.635 -9.513 -11.574 1.00 60.00 82 THR A CA 1
ATOM 695 C C . THR A 1 82 ? 6.177 -9.439 -11.183 1.00 60.00 82 THR A C 1
ATOM 697 O O . THR A 1 82 ? 5.758 -8.449 -10.575 1.00 60.00 82 THR A O 1
ATOM 700 N N . GLU A 1 83 ? 5.412 -10.463 -11.551 1.00 64.44 83 GLU A N 1
ATOM 701 C CA . GLU A 1 83 ? 4.042 -10.620 -11.090 1.00 64.44 83 GLU A CA 1
ATOM 702 C C . GLU A 1 83 ? 4.068 -10.584 -9.560 1.00 64.44 83 GLU A C 1
ATOM 704 O O . GLU A 1 83 ? 4.542 -11.503 -8.884 1.00 64.44 83 GLU A O 1
ATOM 709 N N . THR A 1 84 ? 3.629 -9.466 -8.989 1.00 67.50 84 THR A N 1
ATOM 710 C CA . THR A 1 84 ? 3.517 -9.372 -7.543 1.00 67.50 84 THR A CA 1
ATOM 711 C C . THR A 1 84 ? 2.419 -10.342 -7.125 1.00 67.50 84 THR A C 1
ATOM 713 O O . THR A 1 84 ? 1.252 -10.124 -7.435 1.00 67.50 84 THR A O 1
ATOM 716 N N . GLU A 1 85 ? 2.776 -11.433 -6.446 1.00 71.94 85 GLU A N 1
ATOM 717 C CA . GLU A 1 85 ? 1.817 -12.483 -6.080 1.00 71.94 85 GLU A CA 1
ATOM 718 C C . GLU A 1 85 ? 1.107 -12.160 -4.760 1.00 71.94 85 GLU A C 1
ATOM 720 O O . GLU A 1 85 ? -0.061 -12.500 -4.559 1.00 71.94 85 GLU A O 1
ATOM 725 N N . SER A 1 86 ? 1.818 -11.536 -3.812 1.00 82.06 86 SER A N 1
ATOM 726 C CA . SER A 1 86 ? 1.278 -11.292 -2.474 1.00 82.06 86 SER A CA 1
ATOM 727 C C . SER A 1 86 ? 1.956 -10.139 -1.741 1.00 82.06 86 SER A C 1
ATOM 729 O O . SER A 1 86 ? 3.104 -9.779 -1.996 1.00 82.06 86 SER A O 1
ATOM 731 N N . PHE A 1 87 ? 1.236 -9.559 -0.781 1.00 88.38 87 PHE A N 1
ATOM 732 C CA . PHE A 1 87 ? 1.763 -8.506 0.078 1.00 88.38 87 PHE A CA 1
ATOM 733 C C . PHE A 1 87 ? 1.107 -8.520 1.463 1.00 88.38 87 PHE A C 1
ATOM 735 O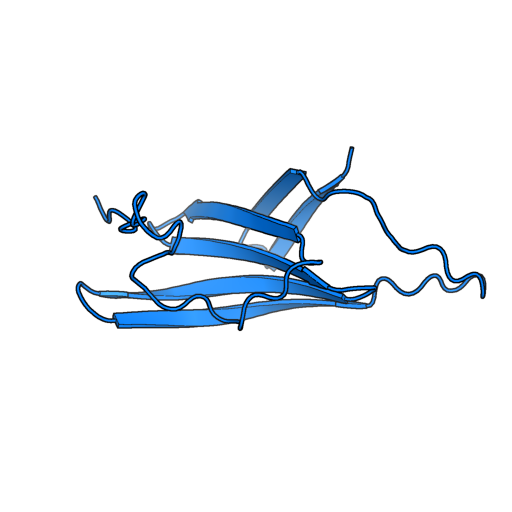 O . PHE A 1 87 ? 0.021 -9.070 1.679 1.00 88.38 87 PHE A O 1
ATOM 742 N N . PHE A 1 88 ? 1.781 -7.877 2.410 1.00 86.50 88 PHE A N 1
ATOM 743 C CA . PHE A 1 88 ? 1.339 -7.684 3.785 1.00 86.50 88 PHE A CA 1
ATOM 744 C C . PHE A 1 88 ? 1.555 -6.230 4.211 1.00 86.50 88 PHE A C 1
ATOM 746 O O . PHE A 1 88 ? 2.567 -5.625 3.862 1.00 86.50 88 PHE A O 1
ATOM 753 N N . ILE A 1 89 ? 0.636 -5.689 5.015 1.00 88.38 89 ILE A N 1
ATOM 754 C CA . ILE A 1 89 ? 0.720 -4.336 5.579 1.00 88.38 89 ILE A CA 1
ATOM 755 C C . ILE A 1 89 ? 0.607 -4.397 7.102 1.00 88.38 89 ILE A C 1
ATOM 757 O O . ILE A 1 89 ? -0.262 -5.080 7.648 1.00 88.38 89 ILE A O 1
ATOM 761 N N . ASP A 1 90 ? 1.428 -3.602 7.786 1.00 86.19 90 ASP A N 1
ATOM 762 C CA . ASP A 1 90 ? 1.233 -3.238 9.189 1.00 86.19 90 ASP A CA 1
ATOM 763 C C . ASP A 1 90 ? 0.926 -1.734 9.287 1.00 86.19 90 ASP A C 1
ATOM 765 O O . ASP A 1 90 ? 1.818 -0.892 9.158 1.00 86.19 90 ASP A O 1
ATOM 769 N N . GLU A 1 91 ? -0.346 -1.385 9.513 1.00 84.12 91 GLU A N 1
ATOM 770 C CA . GLU A 1 91 ? -0.784 0.014 9.652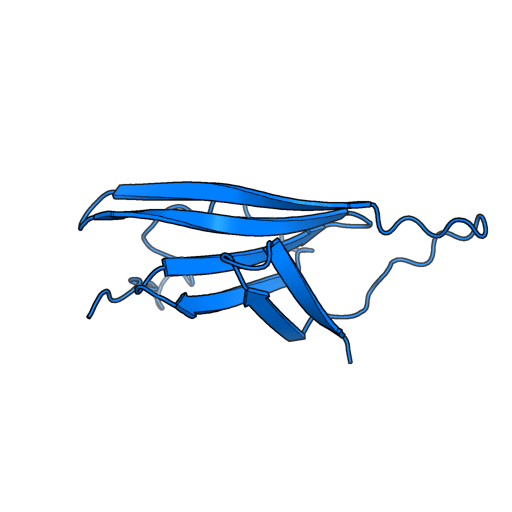 1.00 84.12 91 GLU A CA 1
ATOM 771 C C . GLU A 1 91 ? -0.164 0.704 10.877 1.00 84.12 91 GLU A C 1
ATOM 773 O O . GLU A 1 91 ? 0.168 1.889 10.826 1.00 84.12 91 GLU A O 1
ATOM 778 N N . GLY A 1 92 ? 0.020 -0.029 11.981 1.00 84.00 92 GLY A N 1
ATOM 779 C CA . GLY A 1 92 ? 0.529 0.526 13.236 1.00 84.00 92 GLY A CA 1
ATOM 780 C C . GLY A 1 92 ? 2.005 0.906 13.148 1.00 84.00 92 GLY A C 1
ATOM 781 O O . GLY A 1 92 ? 2.423 1.937 13.675 1.00 84.00 92 GLY A O 1
ATOM 782 N N . LYS A 1 93 ? 2.794 0.088 12.449 1.00 86.81 93 LYS A N 1
ATOM 783 C CA . LYS A 1 93 ? 4.220 0.327 12.192 1.00 86.8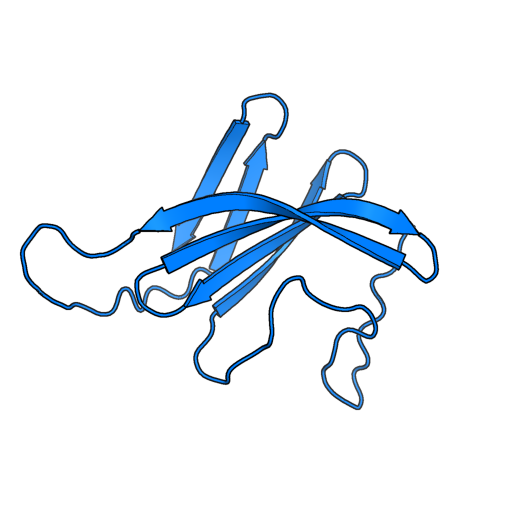1 93 LYS A CA 1
ATOM 784 C C . LYS A 1 93 ? 4.486 1.050 10.870 1.00 86.81 93 LYS A C 1
ATOM 786 O O . LYS A 1 93 ? 5.628 1.432 10.633 1.00 86.81 93 LYS A O 1
ATOM 791 N N . LYS A 1 94 ? 3.454 1.257 10.046 1.00 85.88 94 LYS A N 1
ATOM 792 C CA . LYS A 1 94 ? 3.503 1.938 8.744 1.00 85.88 94 LYS A CA 1
ATOM 793 C C . LYS A 1 94 ? 4.538 1.347 7.782 1.00 85.88 94 LYS A C 1
ATOM 795 O O . LYS A 1 94 ? 5.350 2.078 7.222 1.00 85.88 94 LYS A O 1
ATOM 800 N N . PHE A 1 95 ? 4.518 0.031 7.588 1.00 86.38 95 PHE A N 1
ATOM 801 C CA . PHE A 1 95 ? 5.325 -0.614 6.546 1.00 86.38 95 PHE A CA 1
ATOM 802 C C . PHE A 1 95 ? 4.520 -1.658 5.776 1.00 86.38 95 PHE A C 1
ATOM 804 O O . PHE A 1 95 ? 3.522 -2.184 6.275 1.00 86.38 95 PHE A O 1
ATOM 811 N N . ALA A 1 96 ? 4.991 -1.961 4.570 1.00 88.88 96 ALA A N 1
ATOM 812 C CA . ALA A 1 96 ? 4.490 -3.037 3.732 1.00 88.88 96 ALA A CA 1
ATOM 813 C C . ALA A 1 96 ? 5.635 -3.986 3.354 1.00 88.88 96 ALA A C 1
ATOM 815 O O . ALA A 1 96 ? 6.790 -3.570 3.262 1.00 88.88 96 ALA A O 1
ATOM 816 N N . VAL A 1 97 ? 5.307 -5.261 3.161 1.00 88.81 97 VAL A N 1
ATOM 817 C CA . VAL A 1 97 ? 6.202 -6.285 2.609 1.00 88.81 97 VAL A CA 1
ATOM 818 C C . VAL A 1 97 ? 5.530 -6.858 1.377 1.00 88.81 97 VAL A C 1
ATOM 820 O O . VAL A 1 97 ? 4.337 -7.151 1.413 1.00 88.81 97 VAL A O 1
ATOM 823 N N . VAL A 1 98 ? 6.296 -6.994 0.305 1.00 85.38 98 VAL A N 1
ATOM 824 C CA . VAL A 1 98 ? 5.820 -7.379 -1.022 1.00 85.38 98 VAL A CA 1
ATOM 825 C C . VAL A 1 98 ? 6.636 -8.580 -1.468 1.00 85.38 98 VAL A C 1
ATOM 827 O O . VAL A 1 98 ? 7.857 -8.585 -1.294 1.00 85.38 98 VAL A O 1
ATOM 830 N N . TRP A 1 99 ? 5.963 -9.598 -1.991 1.00 83.62 99 TRP A N 1
ATOM 831 C CA . TRP A 1 99 ? 6.590 -10.794 -2.532 1.00 83.62 99 TRP A CA 1
ATOM 832 C C . TRP A 1 99 ? 6.315 -10.893 -4.027 1.00 83.62 99 TRP A C 1
ATOM 834 O O . TRP A 1 99 ? 5.166 -10.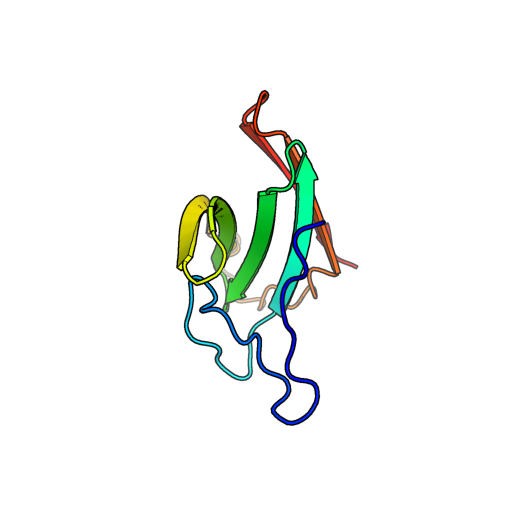884 -4.468 1.00 83.62 99 TRP A O 1
ATOM 844 N N . CYS A 1 100 ? 7.412 -11.031 -4.758 1.00 74.06 100 CYS A N 1
ATOM 845 C CA . CYS A 1 100 ? 7.491 -11.227 -6.193 1.00 74.06 100 CYS A CA 1
ATOM 846 C C . CYS A 1 100 ? 8.165 -12.585 -6.430 1.00 74.06 100 CYS A C 1
ATOM 848 O O . CYS A 1 100 ? 9.154 -12.878 -5.745 1.00 74.06 100 CYS A O 1
ATOM 850 N N . ASN A 1 101 ? 7.636 -13.405 -7.338 1.00 59.59 101 ASN A N 1
ATOM 851 C CA . ASN A 1 101 ? 8.195 -14.714 -7.697 1.00 59.59 101 ASN A CA 1
ATOM 852 C C . ASN A 1 101 ? 8.810 -14.673 -9.100 1.00 59.59 101 ASN A C 1
ATOM 854 O O . ASN A 1 101 ? 8.272 -13.921 -9.940 1.00 59.59 101 ASN A O 1
#